Protein AF-A0A9X2HST4-F1 (afdb_monomer)

Sequence (157 aa):
MTPLKAFEPFAASVIGLPISHVWRGYGSAVFIECGKLSPVSRRDGSPGNPDGEVSLGVEWSWRIEDKAAIRCGSWSEESLWEPAFDTLRNARIARCELFGALPEVAITFDSGIRFLSFSTTDGQPQWHLVDRRGDQEQWFTVREGRLHIGDGSEPTT

Mean predicted aligned error: 3.28 Å

Nearest PDB structures (foldseek):
  3afq-assembly1_D  TM=2.602E-01  e=1.131E+00  Mycobacterium leprae TN
  7olc-assembly1_A  TM=3.267E-01  e=8.721E+00  Thermochaetoides thermophila DSM 1495
  7urz-assembly1_A  TM=2.312E-01  e=8.721E+00  Homo sapiens

Foldseek 3Di:
DFLVVVVVVVFVVQFFWFQADWDDDPQLKIKTATHDWDWDADPVRHTDDTHHLKMKIFHAQKFKDAPPDTQDGSPPDPVSVVVSVVVRHRFGFRGWDFDDQQTKIKTATPVRIIMIRDDPDPDHGRMWMWRNNDPAIWIWDTDPSDTDIDRPPDDPD

pLDDT: mean 95.09, std 7.21, range [45.09, 98.75]

Structure (mmCIF, N/CA/C/O backbone):
data_AF-A0A9X2HST4-F1
#
_entry.id   AF-A0A9X2HST4-F1
#
loop_
_atom_site.group_PDB
_atom_site.id
_atom_site.type_symbol
_atom_site.label_atom_id
_atom_site.label_alt_id
_atom_site.label_comp_id
_atom_site.label_asym_id
_atom_site.label_entity_id
_atom_site.label_seq_id
_atom_site.pdbx_PDB_ins_code
_atom_site.Cartn_x
_atom_site.Cartn_y
_atom_site.Cartn_z
_atom_site.occupancy
_atom_site.B_iso_or_equiv
_atom_site.auth_seq_id
_atom_site.auth_comp_id
_atom_site.auth_asym_id
_atom_site.auth_atom_id
_atom_site.pdbx_PDB_model_num
ATOM 1 N N . MET A 1 1 ? -4.140 -6.909 23.118 1.00 72.06 1 MET A N 1
ATOM 2 C CA . MET A 1 1 ? -4.302 -7.619 21.827 1.00 72.06 1 MET A CA 1
ATOM 3 C C . MET A 1 1 ? -2.950 -7.583 21.129 1.00 72.06 1 MET A C 1
ATOM 5 O O . MET A 1 1 ? -2.277 -6.575 21.274 1.00 72.06 1 MET A O 1
ATOM 9 N N . THR A 1 2 ? -2.487 -8.657 20.484 1.00 92.12 2 THR A N 1
ATOM 10 C CA . THR A 1 2 ? -1.213 -8.584 19.740 1.00 92.12 2 THR A CA 1
ATOM 11 C C . THR A 1 2 ? -1.420 -7.791 18.447 1.00 92.12 2 THR A C 1
ATOM 13 O O . THR A 1 2 ? -2.532 -7.840 17.916 1.00 92.12 2 THR A O 1
ATOM 16 N N . PRO A 1 3 ? -0.388 -7.120 17.902 1.00 93.75 3 PRO A N 1
ATOM 17 C CA . PRO A 1 3 ? -0.486 -6.433 16.615 1.00 93.75 3 PRO A CA 1
ATOM 18 C C . PRO A 1 3 ? -1.091 -7.303 15.512 1.00 93.75 3 PRO A C 1
ATOM 20 O O . PRO A 1 3 ? -2.021 -6.893 14.829 1.00 93.75 3 PRO A O 1
ATOM 23 N N . LEU A 1 4 ? -0.647 -8.560 15.416 1.00 93.69 4 LEU A N 1
ATOM 24 C CA . LEU A 1 4 ? -1.160 -9.510 14.429 1.00 93.69 4 LEU A CA 1
ATOM 25 C C . LEU A 1 4 ? -2.667 -9.789 14.590 1.00 93.69 4 LEU A C 1
ATOM 27 O O . LEU A 1 4 ? -3.393 -9.817 13.604 1.00 93.69 4 LEU A O 1
ATOM 31 N N . LYS A 1 5 ? -3.158 -9.929 15.830 1.00 94.62 5 LYS A N 1
ATOM 32 C CA . LYS A 1 5 ? -4.594 -10.134 16.098 1.00 94.62 5 LYS A CA 1
ATOM 33 C C . LYS A 1 5 ? -5.436 -8.890 15.820 1.00 94.62 5 LYS A C 1
ATOM 35 O O . LYS A 1 5 ? -6.619 -9.022 15.543 1.00 94.62 5 LYS A O 1
ATOM 40 N N . ALA A 1 6 ? -4.851 -7.700 15.933 1.00 95.19 6 ALA A N 1
ATOM 41 C CA . ALA A 1 6 ? -5.514 -6.451 15.570 1.00 95.19 6 ALA A CA 1
ATOM 42 C C . ALA A 1 6 ? -5.499 -6.209 14.050 1.00 95.19 6 ALA A C 1
ATOM 44 O O . ALA A 1 6 ? -6.406 -5.569 13.527 1.00 95.19 6 ALA A O 1
ATOM 45 N N . PHE A 1 7 ? -4.525 -6.774 13.330 1.00 97.62 7 PHE A N 1
ATOM 46 C CA . PHE A 1 7 ? -4.473 -6.691 11.873 1.00 97.62 7 PHE A CA 1
ATOM 47 C C . PHE A 1 7 ? -5.603 -7.468 11.192 1.00 97.62 7 PHE A C 1
ATOM 49 O O . PHE A 1 7 ? -6.144 -6.994 10.205 1.00 97.62 7 PHE A O 1
ATOM 56 N N . GLU A 1 8 ? -5.997 -8.636 11.703 1.00 96.69 8 GLU A N 1
ATOM 57 C CA . GLU A 1 8 ? -7.070 -9.451 11.107 1.00 96.69 8 GLU A CA 1
ATOM 58 C C . GLU A 1 8 ? -8.403 -8.694 10.905 1.00 96.69 8 GLU A C 1
ATOM 60 O O . GLU A 1 8 ? -8.896 -8.660 9.773 1.00 96.69 8 GLU A O 1
ATOM 65 N N . PRO A 1 9 ? -9.000 -8.051 11.932 1.00 97.00 9 PRO A N 1
ATOM 66 C CA . PRO A 1 9 ? -10.224 -7.276 11.740 1.00 97.00 9 PRO A CA 1
ATOM 67 C C . PRO A 1 9 ? -10.000 -6.039 10.862 1.00 97.00 9 PRO A C 1
A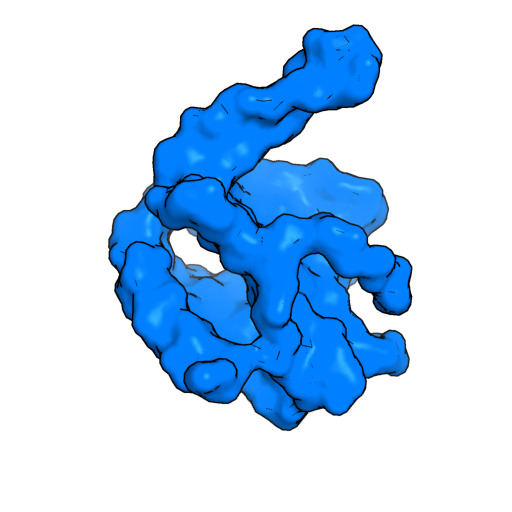TOM 69 O O . PRO A 1 9 ? -10.876 -5.710 10.061 1.00 97.00 9 PRO A O 1
ATOM 72 N N . PHE A 1 10 ? -8.831 -5.392 10.949 1.00 97.94 10 PHE A N 1
ATOM 73 C CA . PHE A 1 10 ? -8.465 -4.304 10.040 1.00 97.94 10 PHE A CA 1
ATOM 74 C C . PHE A 1 10 ? -8.479 -4.786 8.578 1.00 97.94 10 PHE A C 1
ATOM 76 O O . PHE A 1 10 ? -9.220 -4.251 7.754 1.00 97.94 10 PHE A O 1
ATOM 83 N N . ALA A 1 11 ? -7.754 -5.859 8.269 1.00 98.31 11 ALA A N 1
ATOM 84 C CA . ALA A 1 11 ? -7.646 -6.438 6.935 1.00 98.31 11 ALA A CA 1
ATOM 85 C C . ALA A 1 11 ? -9.002 -6.884 6.372 1.00 98.31 11 ALA A C 1
ATOM 87 O O . ALA A 1 11 ? -9.268 -6.704 5.185 1.00 98.31 11 ALA A O 1
ATOM 88 N N . ALA A 1 12 ? -9.888 -7.420 7.216 1.00 98.31 12 ALA A N 1
ATOM 89 C CA . ALA A 1 12 ? -11.255 -7.742 6.817 1.00 98.31 12 ALA A CA 1
ATOM 90 C C . ALA A 1 12 ? -12.074 -6.481 6.488 1.00 98.31 12 ALA A C 1
ATOM 92 O O . ALA A 1 12 ? -12.828 -6.464 5.518 1.00 98.31 12 ALA A O 1
ATOM 93 N N . SER A 1 13 ? -11.910 -5.412 7.268 1.00 98.00 13 SER A N 1
ATOM 94 C CA . SER A 1 13 ? -12.677 -4.170 7.115 1.00 98.00 13 SER A CA 1
ATOM 95 C C . SER A 1 13 ? -12.279 -3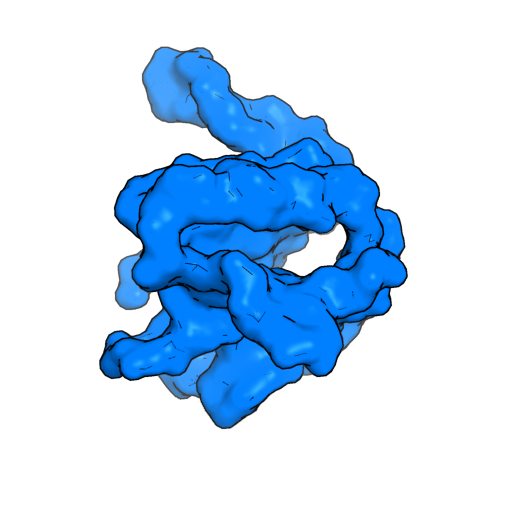.301 5.918 1.00 98.00 13 SER A C 1
ATOM 97 O O . SER A 1 13 ? -12.999 -2.352 5.607 1.00 98.00 13 SER A O 1
ATOM 99 N N . VAL A 1 14 ? -11.142 -3.571 5.267 1.00 98.50 14 VAL A N 1
ATOM 100 C CA . VAL A 1 14 ? -10.737 -2.863 4.038 1.00 98.50 14 VAL A CA 1
ATOM 101 C C . VAL A 1 14 ? -11.256 -3.535 2.768 1.00 98.50 14 VAL A C 1
ATOM 103 O O . VAL A 1 14 ? -11.207 -2.940 1.693 1.00 98.50 14 VAL A O 1
ATOM 106 N N . ILE A 1 15 ? -11.782 -4.761 2.870 1.00 98.69 15 ILE A N 1
ATOM 107 C CA . ILE A 1 15 ? -12.362 -5.471 1.728 1.00 98.69 15 ILE A CA 1
ATOM 108 C C . ILE A 1 15 ? -13.540 -4.665 1.171 1.00 98.69 15 ILE A C 1
ATOM 110 O O . ILE A 1 15 ? -14.421 -4.208 1.895 1.00 98.69 15 ILE A O 1
ATOM 114 N N . GLY A 1 16 ? -13.548 -4.499 -0.148 1.00 98.38 16 GLY A N 1
ATOM 115 C CA . GLY A 1 16 ? -14.545 -3.743 -0.889 1.00 98.38 16 GLY A CA 1
ATOM 116 C C . GLY A 1 16 ? -14.251 -2.248 -1.002 1.00 98.38 16 GLY A C 1
ATOM 117 O O . GLY A 1 16 ? -14.890 -1.601 -1.838 1.00 98.38 16 GLY A O 1
ATOM 118 N N . LEU A 1 17 ? -13.292 -1.695 -0.245 1.00 98.38 17 LEU A N 1
ATOM 119 C CA . LEU A 1 17 ? -12.891 -0.298 -0.416 1.00 98.38 17 LEU A CA 1
ATOM 120 C C . LEU A 1 17 ? -12.310 -0.078 -1.824 1.00 98.38 17 LEU A C 1
ATOM 122 O O . LEU A 1 17 ? -11.551 -0.923 -2.313 1.00 98.38 17 LEU A O 1
ATOM 126 N N . PRO A 1 18 ? -12.671 1.030 -2.496 1.00 98.31 18 PRO A N 1
ATOM 127 C CA . PRO A 1 18 ? -12.052 1.410 -3.757 1.00 98.31 18 PRO A CA 1
ATOM 128 C C . PRO A 1 18 ? -10.659 1.996 -3.517 1.00 98.31 18 PRO A C 1
ATOM 130 O O . PRO A 1 18 ? -10.441 2.686 -2.521 1.00 98.31 18 PRO A O 1
ATOM 133 N N . ILE A 1 19 ? -9.752 1.788 -4.467 1.00 98.44 19 ILE A N 1
ATOM 134 C CA . ILE A 1 19 ? -8.520 2.570 -4.577 1.00 98.44 19 ILE A CA 1
ATOM 135 C C . ILE A 1 19 ? -8.860 3.900 -5.241 1.00 98.44 19 ILE A C 1
ATOM 137 O O . ILE A 1 19 ? -9.093 3.972 -6.449 1.00 98.44 19 ILE A O 1
ATOM 141 N N . SER A 1 20 ? -8.915 4.952 -4.438 1.00 98.31 20 SER A N 1
ATOM 142 C CA . SER A 1 20 ? -9.381 6.272 -4.861 1.00 98.31 20 SER A CA 1
ATOM 143 C C . SER A 1 20 ? -8.251 7.152 -5.376 1.00 98.31 20 SER A C 1
ATOM 145 O O . SER A 1 20 ? -8.482 8.018 -6.219 1.00 98.31 20 SER A O 1
ATOM 147 N N . HIS A 1 21 ? -7.026 6.940 -4.894 1.00 98.12 21 HIS A N 1
ATOM 148 C CA . HIS A 1 21 ? -5.863 7.683 -5.359 1.00 98.12 21 HIS A CA 1
ATOM 149 C C . HIS A 1 21 ? -4.592 6.837 -5.256 1.00 98.12 21 HIS A C 1
ATOM 151 O O . HIS A 1 21 ? -4.449 6.019 -4.355 1.00 98.12 21 HIS A O 1
ATOM 157 N N . VAL A 1 22 ? -3.675 7.023 -6.205 1.00 98.25 22 VAL A N 1
ATOM 158 C CA . VAL A 1 22 ? -2.340 6.414 -6.189 1.00 98.25 22 VAL A CA 1
ATOM 159 C C . VAL A 1 22 ? -1.358 7.482 -6.624 1.00 98.25 22 VAL A C 1
ATOM 161 O O . VAL A 1 22 ? -1.540 8.069 -7.698 1.00 98.25 22 VAL A O 1
ATOM 164 N N . TRP A 1 23 ? -0.346 7.737 -5.800 1.00 97.12 23 TRP A N 1
ATOM 165 C CA . TRP A 1 23 ? 0.609 8.814 -6.019 1.00 97.12 23 TRP A CA 1
ATOM 166 C C . TRP A 1 23 ? 2.026 8.428 -5.592 1.00 97.12 23 TRP A C 1
ATOM 168 O O . TRP A 1 23 ? 2.246 7.480 -4.839 1.00 97.12 23 TRP A O 1
ATOM 178 N N . ARG A 1 24 ? 3.005 9.162 -6.128 1.00 96.31 24 ARG A N 1
ATOM 179 C CA . ARG A 1 24 ? 4.434 8.924 -5.908 1.00 96.31 24 ARG A CA 1
ATOM 180 C C . ARG A 1 24 ? 5.008 9.889 -4.881 1.00 96.31 24 ARG A C 1
ATOM 182 O O . ARG A 1 24 ? 4.787 11.097 -4.976 1.00 96.31 24 ARG A O 1
ATOM 189 N N . GLY A 1 25 ? 5.805 9.358 -3.964 1.00 94.75 25 GLY A N 1
ATOM 190 C CA . GLY A 1 25 ? 6.695 10.144 -3.120 1.00 94.75 25 GLY A CA 1
ATOM 191 C C . GLY A 1 25 ? 8.067 10.355 -3.757 1.00 94.75 25 GLY A C 1
ATOM 192 O O . GLY A 1 25 ? 8.241 10.287 -4.975 1.00 94.75 25 GLY A O 1
ATOM 193 N N . TYR A 1 26 ? 9.056 10.620 -2.906 1.00 93.06 26 TYR A N 1
ATOM 194 C CA . TYR A 1 26 ? 10.447 10.744 -3.327 1.00 93.06 26 TYR A CA 1
ATOM 195 C C . TYR A 1 26 ? 11.030 9.380 -3.729 1.00 93.06 26 TYR A C 1
ATOM 197 O O . TYR A 1 26 ? 10.759 8.362 -3.094 1.00 93.06 26 TYR A O 1
ATOM 205 N N . GLY A 1 27 ? 11.853 9.356 -4.780 1.00 94.69 27 GLY A N 1
ATOM 206 C CA . GLY A 1 27 ? 12.436 8.118 -5.298 1.00 94.69 27 GLY A CA 1
ATOM 207 C C . GLY A 1 27 ? 11.369 7.140 -5.799 1.00 94.69 27 GLY A C 1
ATOM 208 O O . GLY A 1 27 ? 10.555 7.483 -6.660 1.00 94.69 27 GLY A O 1
ATOM 209 N N . SER A 1 28 ? 11.393 5.921 -5.256 1.00 95.25 28 SER A N 1
ATOM 210 C CA . SER A 1 28 ? 10.430 4.860 -5.564 1.00 95.25 28 SER A CA 1
ATOM 211 C C . SER A 1 28 ? 9.230 4.805 -4.628 1.00 95.25 28 SER A C 1
ATOM 213 O O . SER A 1 28 ? 8.439 3.875 -4.757 1.00 95.25 28 SER A O 1
ATOM 215 N N . ALA A 1 29 ? 9.075 5.748 -3.698 1.00 97.44 29 ALA A N 1
ATOM 216 C CA . ALA A 1 29 ? 7.967 5.701 -2.757 1.00 97.44 29 ALA A CA 1
ATOM 217 C C . ALA A 1 29 ? 6.621 5.780 -3.488 1.00 97.44 29 ALA A C 1
ATOM 219 O O . ALA A 1 29 ? 6.432 6.603 -4.392 1.00 97.44 29 ALA A O 1
ATOM 220 N N . VAL A 1 30 ? 5.680 4.931 -3.085 1.00 98.19 30 VAL A N 1
ATOM 221 C CA . VAL A 1 30 ? 4.321 4.882 -3.628 1.00 98.19 30 VAL A CA 1
ATOM 222 C C . VAL A 1 30 ? 3.307 4.844 -2.495 1.00 98.19 30 VAL A C 1
ATOM 224 O O . VAL A 1 30 ? 3.506 4.176 -1.481 1.00 98.19 30 VAL A O 1
ATOM 227 N N . PHE A 1 31 ? 2.211 5.563 -2.697 1.00 98.38 31 PHE A N 1
ATOM 228 C CA . PHE A 1 31 ? 1.116 5.693 -1.753 1.00 98.38 31 PHE A CA 1
ATOM 229 C C . PHE A 1 31 ? -0.190 5.317 -2.444 1.00 98.38 31 PHE A C 1
ATOM 231 O O . PHE A 1 31 ? -0.456 5.747 -3.570 1.00 98.38 31 PHE A O 1
ATOM 238 N N . ILE A 1 32 ? -0.988 4.491 -1.775 1.00 98.62 32 ILE A N 1
ATOM 239 C CA . ILE A 1 32 ? -2.273 3.981 -2.244 1.00 98.62 32 ILE A CA 1
ATOM 240 C C . ILE A 1 32 ? -3.338 4.393 -1.230 1.00 98.62 32 ILE A C 1
ATOM 242 O O . ILE A 1 32 ? -3.378 3.886 -0.109 1.00 98.62 32 ILE A O 1
ATOM 246 N N . GLU A 1 33 ? -4.220 5.291 -1.652 1.00 98.69 33 GLU A N 1
ATOM 247 C CA . GLU A 1 33 ? -5.305 5.839 -0.846 1.00 98.69 33 GLU A CA 1
ATOM 248 C C . GLU A 1 33 ? -6.610 5.105 -1.146 1.00 98.69 33 GLU A C 1
ATOM 250 O O . GLU A 1 33 ? -7.066 5.035 -2.294 1.00 98.69 33 GLU A O 1
ATOM 255 N N . CYS A 1 34 ? -7.235 4.583 -0.098 1.00 98.56 34 CYS A N 1
ATOM 256 C CA . CYS A 1 34 ? -8.431 3.761 -0.175 1.00 98.56 34 CYS A CA 1
ATOM 257 C C . CYS A 1 34 ? -9.634 4.485 0.441 1.00 98.56 34 CYS A C 1
ATOM 259 O O . CYS A 1 34 ? -9.513 5.177 1.453 1.00 98.56 34 CYS A O 1
ATOM 261 N N . GLY A 1 35 ? -10.819 4.266 -0.128 1.00 98.12 35 GLY A N 1
ATOM 262 C CA . GLY A 1 35 ? -12.064 4.813 0.412 1.00 98.12 35 GLY A CA 1
ATOM 263 C C . GLY A 1 35 ? -12.244 6.305 0.131 1.00 98.12 35 GLY A C 1
ATOM 264 O O . GLY A 1 35 ? -11.798 6.820 -0.897 1.00 98.12 35 GLY A O 1
ATOM 265 N N . LYS A 1 36 ? -12.966 7.007 1.003 1.00 98.06 36 LYS A N 1
ATOM 266 C CA . LYS A 1 36 ? -13.226 8.442 0.828 1.00 98.06 36 LYS A CA 1
ATOM 267 C C . LYS A 1 36 ? -11.940 9.255 1.009 1.00 98.06 36 LYS A C 1
ATOM 269 O O . LYS A 1 36 ? -11.204 9.051 1.965 1.00 98.06 36 LYS A O 1
ATOM 274 N N . LEU A 1 37 ? -11.713 10.211 0.109 1.00 98.12 37 LEU A N 1
ATOM 275 C CA . LEU A 1 37 ? -10.569 11.117 0.173 1.00 98.12 37 LEU A CA 1
ATOM 276 C C . LEU A 1 37 ? -10.875 12.357 1.021 1.00 98.12 37 LEU A C 1
ATOM 278 O O . LEU A 1 37 ? -11.941 12.969 0.885 1.00 98.12 37 LEU A O 1
ATOM 282 N N . SER A 1 38 ? -9.901 12.750 1.834 1.00 97.31 38 SER A N 1
ATOM 283 C CA . SER A 1 38 ? -9.872 13.980 2.618 1.00 97.31 38 SER A CA 1
ATOM 284 C C . SER A 1 38 ? -8.761 14.899 2.092 1.00 97.31 38 SER A C 1
ATOM 286 O O . SER A 1 38 ? -7.632 14.445 1.907 1.00 97.31 38 SER A O 1
ATOM 288 N N . PRO A 1 39 ? -9.040 16.187 1.822 1.00 96.75 39 PRO A N 1
ATOM 289 C CA . PRO A 1 39 ? -8.010 17.129 1.396 1.00 96.75 39 PRO A CA 1
ATOM 290 C C . PRO A 1 39 ? -6.938 17.324 2.471 1.00 96.75 39 PRO A C 1
ATOM 292 O O . PRO A 1 39 ? -7.263 17.470 3.649 1.00 96.75 39 PRO A O 1
ATOM 295 N N . VAL A 1 40 ? -5.679 17.417 2.047 1.00 95.00 40 VAL A N 1
ATOM 296 C CA . VAL A 1 40 ? -4.535 17.717 2.916 1.00 95.00 40 VAL A CA 1
ATOM 297 C C . VAL A 1 40 ? -3.888 19.015 2.452 1.00 95.00 40 VAL A C 1
ATOM 299 O O . VAL A 1 40 ? -3.743 19.254 1.251 1.00 95.00 40 VAL A O 1
ATOM 302 N N . SER A 1 41 ? -3.470 19.847 3.403 1.00 94.25 41 SER A N 1
ATOM 303 C CA . SER A 1 41 ? -2.674 21.045 3.132 1.00 94.25 41 SER A CA 1
ATOM 304 C C . SER A 1 41 ? -1.240 20.830 3.593 1.00 94.25 41 SER A C 1
ATOM 306 O O . SER A 1 41 ? -0.988 20.339 4.694 1.00 94.25 41 SER A O 1
ATOM 308 N N . ARG A 1 42 ? -0.282 21.231 2.760 1.00 90.88 42 ARG A N 1
ATOM 309 C CA . ARG A 1 42 ? 1.134 21.272 3.128 1.00 90.88 42 ARG A CA 1
ATOM 310 C C . ARG A 1 42 ? 1.383 22.359 4.178 1.00 90.88 42 ARG A C 1
ATOM 312 O O . ARG A 1 42 ? 0.553 23.238 4.403 1.00 90.88 42 ARG A O 1
ATOM 319 N N . ARG A 1 43 ? 2.573 22.339 4.793 1.00 88.75 43 ARG A N 1
ATOM 320 C CA . ARG A 1 43 ? 2.991 23.342 5.797 1.00 88.75 43 ARG A CA 1
ATOM 321 C C . ARG A 1 43 ? 2.972 24.780 5.269 1.00 88.75 43 ARG A C 1
ATOM 323 O O . ARG A 1 43 ? 2.778 25.702 6.050 1.00 88.75 43 ARG A O 1
ATOM 330 N N . ASP A 1 44 ? 3.179 24.963 3.967 1.00 92.62 44 ASP A N 1
ATOM 331 C CA . ASP A 1 44 ? 3.121 26.263 3.287 1.00 92.62 44 ASP A CA 1
ATOM 332 C C . ASP A 1 44 ? 1.692 26.680 2.883 1.00 92.62 44 ASP A C 1
ATOM 334 O O . ASP A 1 44 ? 1.504 27.715 2.249 1.00 92.62 44 ASP A O 1
ATOM 338 N N . GLY A 1 45 ? 0.679 25.882 3.241 1.00 92.56 45 GLY A N 1
ATOM 339 C CA . GLY A 1 45 ? -0.724 26.111 2.907 1.00 92.56 45 GLY A CA 1
ATOM 340 C C . GLY A 1 45 ? -1.122 25.685 1.492 1.00 92.56 45 GLY A C 1
ATOM 341 O O . GLY A 1 45 ? -2.304 25.762 1.159 1.00 92.56 45 GLY A O 1
ATOM 342 N N . SER A 1 46 ? -0.185 25.221 0.659 1.00 93.62 46 SER A N 1
ATOM 343 C CA . SER A 1 46 ? -0.513 24.702 -0.671 1.00 93.62 46 SER A CA 1
ATOM 344 C C . SER A 1 46 ? -1.192 23.322 -0.593 1.00 93.62 46 SER A C 1
ATOM 346 O O . SER A 1 46 ? -0.982 22.588 0.379 1.00 93.62 46 SER A O 1
ATOM 348 N N . PRO A 1 47 ? -2.007 22.933 -1.593 1.00 94.75 47 PRO A N 1
ATOM 349 C CA . PRO A 1 47 ? -2.624 21.608 -1.620 1.00 94.75 47 PRO A CA 1
ATOM 350 C C . PRO A 1 47 ? -1.584 20.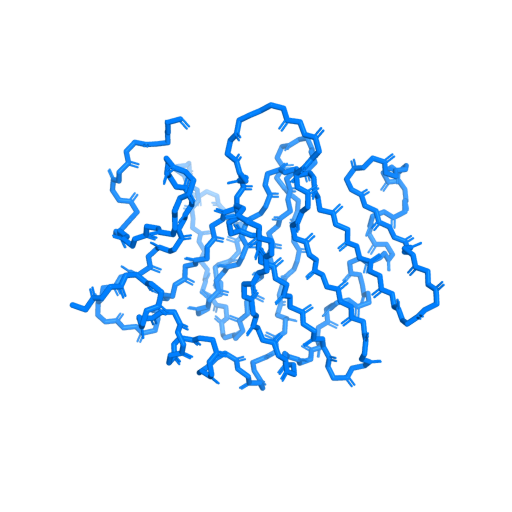473 -1.623 1.00 94.75 47 PRO A C 1
ATOM 352 O O . PRO A 1 47 ? -0.633 20.479 -2.409 1.00 94.75 47 PRO A O 1
ATOM 355 N N . GLY A 1 48 ? -1.775 19.494 -0.740 1.00 94.62 48 GLY A N 1
ATOM 356 C CA . GLY A 1 48 ? -1.065 18.215 -0.727 1.00 94.62 48 GLY A CA 1
ATOM 357 C C . GLY A 1 48 ? -1.824 17.124 -1.486 1.00 94.62 48 GLY A C 1
ATOM 358 O O . GLY A 1 48 ? -2.910 17.361 -2.018 1.00 94.62 48 GLY A O 1
ATOM 359 N N . ASN A 1 49 ? -1.251 15.918 -1.523 1.00 96.38 49 ASN A N 1
ATOM 360 C CA . ASN A 1 49 ? -2.006 14.743 -1.961 1.00 96.38 49 ASN A CA 1
ATOM 361 C C . ASN A 1 49 ? -3.075 14.429 -0.905 1.00 96.38 49 ASN A C 1
ATOM 363 O O . ASN A 1 49 ? -2.786 14.567 0.284 1.00 96.38 49 ASN A O 1
ATOM 367 N N . PRO A 1 50 ? -4.303 14.079 -1.311 1.00 97.31 50 PRO A N 1
ATOM 368 C CA . PRO A 1 50 ? -5.363 13.770 -0.365 1.00 97.31 50 PRO A CA 1
ATOM 369 C C . PRO A 1 50 ? -5.088 12.447 0.354 1.00 97.31 50 PRO A C 1
ATOM 371 O O . PRO A 1 50 ? -4.559 11.521 -0.255 1.00 97.31 50 PRO A O 1
ATOM 374 N N . ASP A 1 51 ? -5.543 12.346 1.598 1.00 97.62 51 ASP A N 1
ATOM 375 C CA . ASP A 1 51 ? -5.499 11.105 2.369 1.00 97.62 51 ASP A CA 1
ATOM 376 C C . ASP A 1 51 ? -6.787 10.308 2.168 1.00 97.62 51 ASP A C 1
ATOM 378 O O . ASP A 1 51 ? -7.890 10.865 2.175 1.00 97.62 51 ASP A O 1
ATOM 382 N N . GLY A 1 52 ? -6.663 8.993 2.025 1.00 98.12 52 GLY A N 1
ATOM 383 C CA . GLY A 1 52 ? -7.787 8.074 2.122 1.00 98.12 52 GLY A CA 1
ATOM 384 C C . GLY A 1 52 ? -8.226 7.825 3.565 1.00 98.12 52 GLY A C 1
ATOM 385 O O . GLY A 1 52 ? -7.500 8.071 4.531 1.00 98.12 52 GLY A O 1
ATOM 386 N N . GLU A 1 53 ? -9.415 7.238 3.701 1.00 98.31 53 GLU A N 1
ATOM 387 C CA . GLU A 1 53 ? -9.856 6.591 4.943 1.00 98.31 53 GLU A CA 1
ATOM 388 C C . GLU A 1 53 ? -8.841 5.544 5.412 1.00 98.31 53 GLU A C 1
ATOM 390 O O . GLU A 1 53 ? -8.638 5.373 6.614 1.00 98.31 53 GLU A O 1
ATOM 395 N N . VAL A 1 54 ? -8.198 4.866 4.456 1.00 98.56 54 VAL A N 1
ATOM 396 C CA . VAL A 1 54 ? -7.052 3.990 4.692 1.00 98.56 54 VAL A CA 1
ATOM 397 C C . VAL A 1 54 ? -5.950 4.301 3.683 1.00 98.56 54 VAL A C 1
ATOM 399 O O . VAL A 1 54 ? -6.236 4.400 2.491 1.00 98.56 54 VAL A O 1
ATOM 402 N N . SER A 1 55 ? -4.699 4.396 4.134 1.00 98.44 55 SER A N 1
ATOM 403 C CA . SER A 1 55 ? -3.532 4.587 3.256 1.00 98.44 55 SER A CA 1
ATOM 404 C C . SER A 1 55 ? -2.554 3.434 3.391 1.00 98.44 55 SER A C 1
ATOM 406 O O . SER A 1 55 ? -2.266 3.006 4.506 1.00 98.44 55 SER A O 1
ATOM 408 N N . LEU A 1 56 ? -1.998 2.978 2.271 1.00 98.69 56 LEU A N 1
ATOM 409 C CA . LEU A 1 56 ? -0.792 2.154 2.228 1.00 98.69 56 LEU A CA 1
ATOM 410 C C . LEU A 1 56 ? 0.345 2.985 1.635 1.00 98.69 56 LEU A C 1
ATOM 412 O O . LEU A 1 56 ? 0.272 3.355 0.466 1.00 98.69 56 LEU A O 1
ATOM 416 N N . GLY A 1 57 ? 1.397 3.229 2.408 1.00 98.25 57 GLY A N 1
ATOM 417 C CA . GLY A 1 57 ? 2.655 3.773 1.907 1.00 98.25 57 GLY A CA 1
ATOM 418 C C . GLY A 1 57 ? 3.720 2.687 1.849 1.00 98.25 57 GLY A C 1
ATOM 419 O O . GLY A 1 57 ? 3.871 1.916 2.797 1.00 98.25 57 GLY A O 1
ATOM 420 N N . VAL A 1 58 ? 4.464 2.621 0.748 1.00 98.19 58 VAL A N 1
ATOM 421 C CA . VAL A 1 58 ? 5.629 1.743 0.599 1.00 98.19 58 VAL A CA 1
ATOM 422 C C . VAL A 1 58 ? 6.775 2.558 0.019 1.00 98.19 58 VAL A C 1
ATOM 424 O O . VAL A 1 58 ? 6.681 3.053 -1.102 1.00 98.19 58 VAL A O 1
ATOM 427 N N . GLU A 1 59 ? 7.865 2.694 0.770 1.00 95.44 59 GLU A N 1
ATOM 428 C CA . GLU A 1 59 ? 8.980 3.582 0.401 1.00 95.44 59 GLU A CA 1
ATOM 429 C C . GLU A 1 59 ? 9.744 3.073 -0.838 1.00 95.44 59 GLU A C 1
ATOM 431 O O . GLU A 1 59 ? 10.271 3.830 -1.655 1.00 95.44 59 GLU A O 1
ATOM 436 N N . TRP A 1 60 ? 9.800 1.755 -0.996 1.00 94.50 60 TRP A N 1
ATOM 437 C CA . TRP A 1 60 ? 10.549 1.054 -2.030 1.00 94.50 60 TRP A CA 1
ATOM 438 C C . TRP A 1 60 ? 10.249 -0.435 -1.945 1.00 94.50 60 TRP A C 1
ATOM 440 O O . TRP A 1 60 ? 9.532 -0.902 -1.063 1.00 94.50 60 TRP A O 1
ATOM 450 N N . SER A 1 61 ? 10.825 -1.202 -2.857 1.00 95.75 61 SER A N 1
ATOM 451 C CA . SER A 1 61 ? 10.694 -2.650 -2.851 1.00 95.75 61 SER A CA 1
ATOM 452 C C . SER A 1 61 ? 9.273 -3.160 -3.054 1.00 95.75 61 SER A C 1
ATOM 454 O O . SER A 1 61 ? 8.906 -4.207 -2.539 1.00 95.75 61 SER A O 1
ATOM 456 N N . TRP A 1 62 ? 8.461 -2.436 -3.822 1.00 97.88 62 TRP A N 1
ATOM 457 C CA . TRP A 1 62 ? 7.109 -2.857 -4.175 1.00 97.88 62 TRP A CA 1
ATOM 458 C C . TRP A 1 62 ? 7.053 -3.489 -5.562 1.00 97.88 62 TRP A C 1
ATOM 460 O O . TRP A 1 62 ? 7.901 -3.246 -6.428 1.00 97.88 62 TRP A O 1
ATOM 470 N N . ARG A 1 63 ? 6.002 -4.276 -5.797 1.00 97.94 63 ARG A N 1
ATOM 471 C CA . ARG A 1 63 ? 5.663 -4.787 -7.126 1.00 97.94 63 ARG A CA 1
ATOM 472 C C . ARG A 1 63 ? 4.160 -4.904 -7.338 1.00 97.94 63 ARG A C 1
ATOM 474 O O . ARG A 1 63 ? 3.402 -5.173 -6.410 1.00 97.94 63 ARG A O 1
ATOM 481 N N . ILE A 1 64 ? 3.768 -4.744 -8.593 1.00 98.44 64 ILE A N 1
ATOM 482 C CA . ILE A 1 64 ? 2.446 -5.039 -9.125 1.00 98.44 64 ILE A CA 1
ATOM 483 C C . ILE A 1 64 ? 2.576 -6.311 -9.955 1.00 98.44 64 ILE A C 1
ATOM 485 O O . ILE A 1 64 ? 3.404 -6.386 -10.866 1.00 98.44 64 ILE A O 1
ATOM 489 N N . GLU A 1 65 ? 1.772 -7.318 -9.651 1.00 98.19 65 GLU A N 1
ATOM 490 C CA . GLU A 1 65 ? 1.775 -8.603 -10.348 1.00 98.19 65 GLU A CA 1
ATOM 491 C C . GLU A 1 65 ? 0.355 -9.069 -10.661 1.00 98.19 65 GLU A C 1
ATOM 493 O O . GLU A 1 65 ? -0.622 -8.625 -10.059 1.00 98.19 65 GLU A O 1
ATOM 498 N N . ASP A 1 66 ? 0.249 -9.994 -11.605 1.00 96.88 66 ASP A N 1
ATOM 499 C CA . ASP A 1 66 ? -0.945 -10.808 -11.783 1.00 96.88 66 ASP A CA 1
ATOM 500 C C . ASP A 1 66 ? -0.607 -12.292 -11.623 1.00 96.88 66 ASP A C 1
ATOM 502 O O . ASP A 1 66 ? 0.489 -12.670 -11.210 1.00 96.88 66 ASP A O 1
ATOM 506 N N . LYS A 1 67 ? -1.559 -13.161 -11.971 1.00 96.00 67 LYS A N 1
ATOM 507 C CA . LYS A 1 67 ? -1.388 -14.617 -11.897 1.00 96.00 67 LYS A CA 1
ATOM 508 C C . LYS A 1 67 ? -0.236 -15.181 -12.743 1.00 96.00 67 LYS A C 1
ATOM 510 O O . LYS A 1 67 ? 0.109 -16.345 -12.564 1.00 96.00 67 LYS A O 1
ATOM 515 N N . ALA A 1 68 ? 0.270 -14.430 -13.719 1.00 97.25 68 ALA A N 1
ATOM 516 C CA . ALA A 1 68 ? 1.213 -14.906 -14.724 1.00 97.25 68 ALA A CA 1
ATOM 517 C C . ALA A 1 68 ? 2.590 -14.242 -14.617 1.00 97.25 68 ALA A C 1
ATOM 519 O O . ALA A 1 68 ? 3.585 -14.890 -14.937 1.00 97.25 68 ALA A O 1
ATOM 520 N N . ALA A 1 69 ? 2.666 -12.971 -14.213 1.00 97.31 69 ALA A N 1
ATOM 521 C CA . ALA A 1 69 ? 3.928 -12.239 -14.180 1.00 97.31 69 ALA A CA 1
ATOM 522 C C . ALA A 1 69 ? 3.920 -11.039 -13.224 1.00 97.31 69 ALA A C 1
ATOM 524 O O . ALA A 1 69 ? 2.881 -10.445 -12.930 1.00 97.31 69 ALA A O 1
ATOM 525 N N . ILE A 1 70 ? 5.128 -10.614 -12.841 1.00 97.69 70 ILE A N 1
ATOM 526 C CA . ILE A 1 70 ? 5.372 -9.266 -12.322 1.00 97.69 70 ILE A CA 1
ATOM 527 C C . ILE A 1 70 ? 5.203 -8.289 -13.489 1.00 97.69 70 ILE A C 1
ATOM 529 O O . ILE A 1 70 ? 5.844 -8.439 -14.529 1.00 97.69 70 ILE A O 1
ATOM 533 N N . ARG A 1 71 ? 4.314 -7.311 -13.327 1.00 97.12 71 ARG A N 1
ATOM 534 C CA . ARG A 1 71 ? 3.975 -6.314 -14.350 1.00 97.12 71 ARG A CA 1
ATOM 535 C C . ARG A 1 71 ? 4.804 -5.046 -14.215 1.00 97.12 71 ARG A C 1
ATOM 537 O O . ARG A 1 71 ? 5.188 -4.470 -15.225 1.00 97.12 71 ARG A O 1
ATOM 544 N N . CYS A 1 72 ? 5.075 -4.632 -12.983 1.00 97.88 72 CYS A N 1
ATOM 545 C CA . CYS A 1 72 ? 5.889 -3.464 -12.662 1.00 97.88 72 CYS A CA 1
ATOM 546 C C . CYS A 1 72 ? 6.403 -3.587 -11.224 1.00 97.88 72 CYS A C 1
ATOM 548 O O . CYS A 1 72 ? 5.796 -4.272 -10.406 1.00 97.88 72 CYS A O 1
ATOM 550 N N . GLY A 1 73 ? 7.489 -2.905 -10.888 1.00 97.12 73 GLY A N 1
ATOM 551 C CA . GLY A 1 73 ? 7.948 -2.753 -9.511 1.00 97.12 73 GLY A CA 1
ATOM 552 C C . GLY A 1 73 ? 8.844 -1.539 -9.342 1.00 97.12 73 GLY A C 1
ATOM 553 O O . GLY A 1 73 ? 9.159 -0.863 -10.319 1.00 97.12 73 GLY A O 1
ATOM 554 N N . SER A 1 74 ? 9.306 -1.301 -8.119 1.00 96.44 74 SER A N 1
ATOM 555 C CA . SER A 1 74 ? 10.142 -0.140 -7.778 1.00 96.44 74 SER A CA 1
ATOM 556 C C . SER A 1 74 ? 11.478 -0.061 -8.529 1.00 96.44 74 SER A C 1
ATOM 558 O O . SER A 1 74 ? 12.077 1.006 -8.567 1.00 96.44 74 SER A O 1
ATOM 560 N N . TRP A 1 75 ? 11.947 -1.161 -9.130 1.00 94.94 75 TRP A N 1
ATOM 561 C CA . TRP A 1 75 ? 13.144 -1.201 -9.993 1.00 94.94 75 TRP A CA 1
ATOM 562 C C . TRP A 1 75 ? 12.830 -1.279 -11.489 1.00 94.94 75 TRP A C 1
ATOM 564 O O . TRP A 1 75 ? 13.736 -1.442 -12.301 1.00 94.94 75 TRP A O 1
ATOM 574 N N . SER A 1 76 ? 11.556 -1.232 -11.875 1.00 96.12 76 SER A N 1
ATOM 575 C CA . SER A 1 76 ? 11.191 -1.070 -13.283 1.00 96.12 76 SER A CA 1
ATOM 576 C C . SER A 1 76 ? 11.489 0.355 -13.737 1.00 96.12 76 SER A C 1
ATOM 578 O O . SER A 1 76 ? 11.475 1.275 -12.921 1.00 96.12 76 SER A O 1
ATOM 580 N N . GLU A 1 77 ? 11.685 0.538 -15.041 1.00 96.38 77 GLU A N 1
ATOM 581 C CA . GLU A 1 77 ? 11.794 1.864 -15.653 1.00 96.38 77 GLU A CA 1
ATOM 582 C C . GLU A 1 77 ? 10.616 2.757 -15.238 1.00 96.38 77 GLU A C 1
ATOM 584 O O . GLU A 1 77 ? 9.460 2.330 -15.289 1.00 96.38 77 GLU A O 1
ATOM 589 N N . GLU A 1 78 ? 10.891 4.008 -14.856 1.00 95.19 78 GLU A N 1
ATOM 590 C CA . GLU A 1 78 ? 9.865 4.920 -14.324 1.00 95.19 78 GLU A CA 1
ATOM 591 C C . GLU A 1 78 ? 8.707 5.173 -15.298 1.00 95.19 78 GLU A C 1
ATOM 593 O O . GLU A 1 78 ? 7.574 5.415 -14.881 1.00 95.19 78 GLU A O 1
ATOM 598 N N . SER A 1 79 ? 8.970 5.082 -16.604 1.00 95.56 79 SER A N 1
ATOM 599 C CA . SER A 1 79 ? 7.954 5.219 -17.652 1.00 95.56 79 SER A CA 1
ATOM 600 C C . SER A 1 79 ? 6.869 4.136 -17.592 1.00 95.56 79 SER A C 1
ATOM 602 O O . SER A 1 79 ? 5.790 4.326 -18.151 1.00 95.56 79 SER A O 1
ATOM 604 N N . LEU A 1 80 ? 7.127 3.020 -16.903 1.00 96.56 80 LEU A N 1
ATOM 605 C CA . LEU A 1 80 ? 6.179 1.921 -16.714 1.00 96.56 80 LEU A CA 1
ATOM 606 C C . LEU A 1 80 ? 5.292 2.099 -15.478 1.00 96.56 80 LEU A C 1
ATOM 608 O O . LEU A 1 80 ? 4.278 1.411 -15.364 1.00 96.56 80 LEU A O 1
ATOM 612 N N . TRP A 1 81 ? 5.644 3.002 -14.558 1.00 96.94 81 TRP A N 1
ATOM 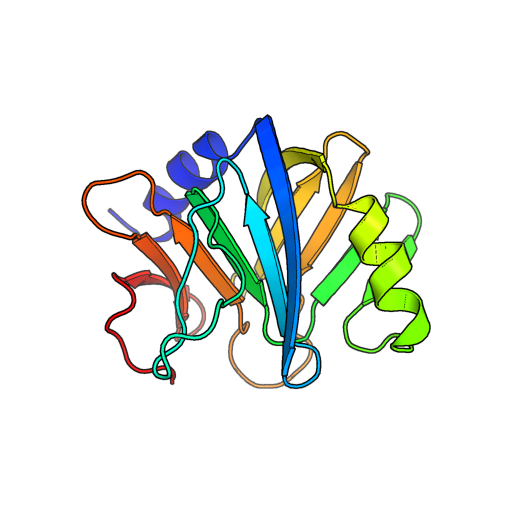613 C CA . TRP A 1 81 ? 4.965 3.102 -13.265 1.00 96.94 81 TRP A CA 1
ATOM 614 C C . TRP A 1 81 ? 3.549 3.645 -13.403 1.00 96.94 81 TRP A C 1
ATOM 616 O O . TRP A 1 81 ? 2.613 3.024 -12.915 1.00 96.94 81 TRP A O 1
ATOM 626 N N . GLU A 1 82 ? 3.374 4.765 -14.103 1.00 96.56 82 GLU A N 1
ATOM 627 C CA . GLU A 1 82 ? 2.060 5.402 -14.233 1.00 96.56 82 GLU A CA 1
ATOM 628 C C . GLU A 1 82 ? 1.030 4.493 -14.938 1.00 96.56 82 GLU A C 1
ATOM 630 O O . GLU A 1 82 ? -0.040 4.275 -14.363 1.00 96.56 82 GLU A O 1
ATOM 635 N N . PRO A 1 83 ? 1.351 3.840 -16.079 1.00 96.75 83 PRO A N 1
ATOM 636 C CA . PRO A 1 83 ? 0.457 2.843 -16.672 1.00 96.75 83 PRO A CA 1
ATOM 637 C C . PRO A 1 83 ? 0.141 1.667 -15.741 1.00 96.75 83 PRO A C 1
ATOM 639 O O . PRO A 1 83 ? -0.950 1.104 -15.804 1.00 96.75 83 PRO A O 1
ATOM 642 N N . ALA A 1 84 ? 1.080 1.266 -14.878 1.00 97.19 84 ALA A N 1
ATOM 643 C CA . ALA A 1 84 ? 0.832 0.213 -13.901 1.00 97.19 84 ALA A CA 1
ATOM 644 C C . ALA A 1 84 ? -0.089 0.697 -12.768 1.00 97.19 84 ALA A C 1
ATOM 646 O O . ALA A 1 84 ? -0.995 -0.035 -12.370 1.00 97.19 84 ALA A O 1
ATOM 647 N N . PHE A 1 85 ? 0.078 1.929 -12.283 1.00 97.44 85 PHE A N 1
ATOM 648 C CA . PHE A 1 85 ? -0.797 2.531 -11.273 1.00 97.44 85 PHE A CA 1
ATOM 649 C C . PHE A 1 85 ? -2.227 2.718 -11.780 1.00 97.44 85 PHE A C 1
ATOM 651 O O . PHE A 1 85 ? -3.169 2.505 -11.016 1.00 97.44 85 PHE A O 1
ATOM 658 N N . ASP A 1 86 ? -2.412 3.014 -13.068 1.00 96.31 86 ASP A N 1
ATOM 659 C CA . ASP A 1 86 ? -3.737 3.059 -13.697 1.00 96.31 86 ASP A CA 1
ATOM 660 C C . ASP A 1 86 ? -4.508 1.742 -13.568 1.00 96.31 86 ASP A C 1
ATOM 662 O O . ASP A 1 86 ? -5.732 1.760 -13.455 1.00 96.31 86 ASP A O 1
ATOM 666 N N . THR A 1 87 ? -3.816 0.599 -13.504 1.00 95.94 87 THR A N 1
ATOM 667 C CA . THR A 1 87 ? -4.472 -0.703 -13.286 1.00 95.94 87 THR A CA 1
ATOM 668 C C . THR A 1 87 ? -5.013 -0.880 -11.866 1.00 95.94 87 THR A C 1
ATOM 670 O O . THR A 1 87 ? -5.854 -1.750 -11.637 1.00 95.94 87 THR A O 1
ATOM 673 N N . LEU A 1 88 ? -4.536 -0.069 -10.915 1.00 96.94 88 LEU A N 1
ATOM 674 C CA . LEU A 1 88 ? -4.959 -0.101 -9.516 1.00 96.94 88 LEU A CA 1
ATOM 675 C C . LEU A 1 88 ? -6.101 0.882 -9.251 1.00 96.94 88 LEU A C 1
ATOM 677 O O . LEU A 1 88 ? -6.964 0.618 -8.419 1.00 96.94 88 LEU A O 1
ATOM 681 N N . ARG A 1 89 ? -6.110 2.031 -9.936 1.00 95.00 89 ARG A N 1
ATOM 682 C CA . ARG A 1 89 ? -7.093 3.099 -9.712 1.00 95.00 89 ARG A CA 1
ATOM 683 C C . ARG A 1 89 ? -8.511 2.605 -9.979 1.00 95.00 89 ARG A C 1
ATOM 685 O O . ARG A 1 89 ? -8.791 1.984 -10.998 1.00 95.00 89 ARG A O 1
ATOM 692 N N . ASN A 1 90 ? -9.421 2.931 -9.065 1.00 94.31 90 ASN A N 1
ATOM 693 C CA . ASN A 1 90 ? -10.817 2.486 -9.038 1.00 94.31 90 ASN A CA 1
ATOM 694 C C . ASN A 1 90 ? -11.025 0.972 -8.859 1.00 94.31 90 ASN A C 1
ATOM 696 O O . ASN A 1 90 ? -12.178 0.543 -8.760 1.00 94.31 90 ASN A O 1
ATOM 700 N N . ALA A 1 91 ? -9.961 0.166 -8.777 1.00 97.81 91 ALA A N 1
ATOM 701 C CA . ALA A 1 91 ? -10.087 -1.237 -8.409 1.00 97.81 91 ALA A CA 1
ATOM 702 C C . ALA A 1 91 ? -10.579 -1.352 -6.961 1.00 97.81 91 ALA A C 1
ATOM 704 O O . ALA A 1 91 ? -10.368 -0.451 -6.141 1.00 97.81 91 ALA A O 1
ATOM 705 N N . ARG A 1 92 ? -11.242 -2.462 -6.629 1.00 98.62 92 ARG A N 1
ATOM 706 C CA . ARG A 1 92 ? -11.688 -2.726 -5.255 1.00 98.62 92 ARG A CA 1
ATOM 707 C C . ARG A 1 92 ? -10.797 -3.752 -4.592 1.00 98.62 92 ARG A C 1
ATOM 709 O O . ARG A 1 92 ? -10.396 -4.732 -5.215 1.00 98.62 92 ARG A O 1
ATOM 716 N N . ILE A 1 93 ? -10.529 -3.554 -3.307 1.00 98.75 93 ILE A N 1
ATOM 717 C CA . ILE A 1 93 ? -9.774 -4.517 -2.507 1.00 98.75 93 ILE A CA 1
ATOM 718 C C . ILE A 1 93 ? -10.605 -5.794 -2.353 1.00 98.75 93 ILE A C 1
ATOM 720 O O . ILE A 1 93 ? -11.682 -5.778 -1.764 1.00 98.75 93 ILE A O 1
ATOM 724 N N . ALA A 1 94 ? -10.092 -6.913 -2.851 1.00 98.69 94 ALA A N 1
ATOM 725 C CA . ALA A 1 94 ? -10.660 -8.239 -2.626 1.00 98.69 94 ALA A CA 1
ATOM 726 C C . ALA A 1 94 ? -10.031 -8.925 -1.405 1.00 98.69 94 ALA A C 1
ATOM 728 O O . ALA A 1 94 ? -10.694 -9.703 -0.719 1.00 98.69 94 ALA A O 1
ATOM 729 N N . ARG A 1 95 ? -8.753 -8.643 -1.123 1.00 98.62 95 ARG A N 1
ATOM 730 C CA . ARG A 1 95 ? -8.022 -9.203 0.018 1.00 98.62 95 ARG A CA 1
ATOM 731 C C . ARG A 1 95 ? -6.901 -8.271 0.463 1.00 98.62 95 ARG A C 1
ATOM 733 O O . ARG A 1 95 ? -6.211 -7.706 -0.379 1.00 98.62 95 ARG A O 1
ATOM 740 N N . CYS A 1 96 ? -6.692 -8.179 1.770 1.00 98.62 96 CYS A N 1
ATOM 741 C CA . CYS A 1 96 ? -5.515 -7.583 2.395 1.00 98.62 96 CYS A CA 1
ATOM 742 C C . CYS A 1 96 ? -4.902 -8.634 3.326 1.00 98.62 96 CYS A C 1
ATOM 744 O O . CYS A 1 96 ? -5.629 -9.302 4.064 1.00 98.62 96 CYS A O 1
ATOM 746 N N . GLU A 1 97 ? -3.595 -8.853 3.253 1.00 98.38 97 GLU A N 1
ATOM 747 C CA . GLU A 1 97 ? -2.920 -9.883 4.040 1.00 98.38 97 GLU A CA 1
ATOM 748 C C . GLU A 1 97 ? -1.474 -9.506 4.352 1.00 98.38 97 GLU A C 1
ATOM 750 O O . GLU A 1 97 ? -0.844 -8.745 3.616 1.00 98.38 97 GLU A O 1
ATOM 755 N N . LEU A 1 98 ? -0.950 -10.094 5.428 1.00 98.44 98 LEU A N 1
ATOM 756 C CA . LEU A 1 98 ? 0.483 -10.131 5.691 1.00 98.44 98 LEU A CA 1
ATOM 757 C C . LEU A 1 98 ? 1.064 -11.456 5.204 1.00 98.44 98 LEU A C 1
ATOM 759 O O . LEU A 1 98 ? 0.405 -12.495 5.287 1.00 98.44 98 LEU A O 1
ATOM 763 N N . PHE A 1 99 ? 2.310 -11.434 4.746 1.00 97.75 99 PHE A N 1
ATOM 764 C CA . PHE A 1 99 ? 3.042 -12.632 4.346 1.00 97.75 99 PHE A CA 1
ATOM 765 C C . PHE A 1 99 ? 4.536 -12.510 4.668 1.00 97.75 99 PHE A C 1
ATOM 767 O O . PHE A 1 99 ? 5.014 -11.450 5.054 1.00 97.75 99 PHE A O 1
ATOM 774 N N . 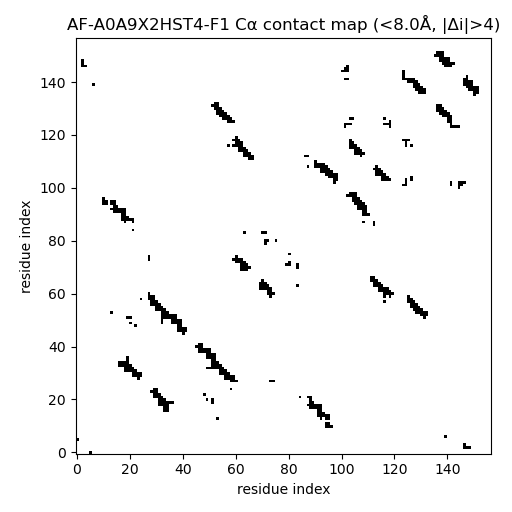GLY A 1 100 ? 5.274 -13.611 4.503 1.00 95.81 100 GLY A N 1
ATOM 775 C CA . GLY A 1 100 ? 6.709 -13.657 4.788 1.00 95.81 100 GLY A CA 1
ATOM 776 C C . GLY A 1 100 ? 7.038 -13.884 6.267 1.00 95.81 100 GLY A C 1
ATOM 777 O O . GLY A 1 100 ? 6.167 -13.879 7.135 1.00 95.81 100 GLY A O 1
ATOM 778 N N . ALA A 1 101 ? 8.318 -14.151 6.542 1.00 94.38 101 ALA A N 1
ATOM 779 C CA . ALA A 1 101 ? 8.823 -14.276 7.912 1.00 94.38 101 ALA A CA 1
ATOM 780 C C . ALA A 1 101 ? 8.967 -12.900 8.581 1.00 94.38 101 ALA A C 1
ATOM 782 O O . ALA A 1 101 ? 8.630 -12.742 9.752 1.00 94.38 101 ALA A O 1
ATOM 783 N N . LEU A 1 102 ? 9.435 -11.912 7.812 1.00 96.44 102 LEU A N 1
ATOM 784 C CA . LEU A 1 102 ? 9.251 -10.499 8.118 1.00 96.44 102 LEU A CA 1
ATOM 785 C C . LEU A 1 102 ? 7.906 -10.080 7.508 1.00 96.44 102 LEU A C 1
ATOM 787 O O . LEU A 1 102 ? 7.680 -10.429 6.348 1.00 96.44 102 LEU A O 1
ATOM 791 N N . PRO A 1 103 ? 7.017 -9.391 8.247 1.00 97.50 103 PRO A N 1
ATOM 792 C CA . PRO A 1 103 ? 5.692 -9.055 7.735 1.00 97.50 103 PRO A CA 1
ATOM 793 C C . PRO A 1 103 ? 5.762 -8.123 6.521 1.00 97.50 103 PRO A C 1
ATOM 795 O O . PRO A 1 103 ? 6.002 -6.929 6.648 1.00 97.50 103 PRO A O 1
ATOM 798 N N . GLU A 1 104 ? 5.522 -8.661 5.338 1.00 98.38 104 GLU A N 1
ATOM 799 C CA . GLU A 1 104 ? 5.242 -7.902 4.122 1.00 98.38 104 GLU A CA 1
ATOM 800 C C . GLU A 1 104 ? 3.729 -7.782 3.940 1.00 98.38 104 GLU A C 1
ATOM 802 O O . GLU A 1 104 ? 2.985 -8.651 4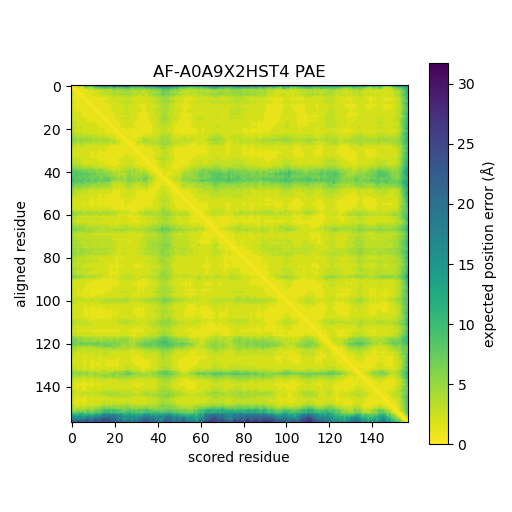.399 1.00 98.38 104 GLU A O 1
ATOM 807 N N . VAL A 1 105 ? 3.259 -6.736 3.264 1.00 98.56 105 VAL A N 1
ATOM 808 C CA . VAL A 1 105 ? 1.835 -6.518 2.992 1.00 98.56 105 VAL A CA 1
ATOM 809 C C . VAL A 1 105 ? 1.503 -6.822 1.536 1.00 98.56 105 VAL A C 1
ATOM 811 O O . VAL A 1 105 ? 2.233 -6.452 0.617 1.00 98.56 105 VAL A O 1
ATOM 814 N N . ALA A 1 106 ? 0.371 -7.488 1.313 1.00 98.62 106 ALA A N 1
ATOM 815 C CA . ALA A 1 106 ? -0.197 -7.697 -0.011 1.00 98.62 106 ALA A CA 1
ATOM 816 C C . ALA A 1 106 ? -1.665 -7.262 -0.056 1.00 98.62 106 ALA A C 1
ATOM 818 O O . ALA A 1 106 ? -2.474 -7.645 0.792 1.00 98.62 106 ALA A O 1
ATOM 819 N N . ILE A 1 107 ? -2.013 -6.516 -1.103 1.00 98.62 107 ILE A N 1
ATOM 820 C CA . ILE A 1 107 ? -3.387 -6.180 -1.468 1.00 98.62 107 ILE A CA 1
ATOM 821 C C . ILE A 1 107 ? -3.697 -6.876 -2.789 1.00 98.62 107 ILE A C 1
ATOM 823 O O . ILE A 1 107 ? -3.008 -6.681 -3.787 1.00 98.62 107 ILE A O 1
ATOM 827 N N . THR A 1 108 ? -4.738 -7.703 -2.794 1.00 98.69 108 THR A N 1
ATOM 828 C CA . THR A 1 108 ? -5.293 -8.301 -4.013 1.00 98.69 108 THR A CA 1
ATOM 829 C C . THR A 1 108 ? -6.567 -7.562 -4.375 1.00 98.69 108 THR A C 1
ATOM 831 O O . THR A 1 108 ? -7.441 -7.386 -3.524 1.00 98.69 108 THR A O 1
ATOM 834 N N . PHE A 1 109 ? -6.680 -7.155 -5.632 1.00 98.38 109 PHE A N 1
ATOM 835 C CA . PHE A 1 109 ? -7.845 -6.463 -6.164 1.00 98.38 109 PHE A CA 1
ATOM 836 C C . PHE A 1 109 ? -8.843 -7.446 -6.784 1.00 98.38 109 PHE A C 1
ATOM 838 O O . PHE A 1 109 ? -8.505 -8.589 -7.093 1.00 98.38 109 PHE A O 1
ATOM 845 N N . ASP A 1 110 ? -10.081 -7.004 -6.981 1.00 97.81 110 ASP A N 1
ATOM 846 C CA . ASP A 1 110 ? -11.160 -7.770 -7.619 1.00 97.81 110 ASP A CA 1
ATOM 847 C C . ASP A 1 110 ? -10.839 -8.235 -9.052 1.00 97.81 110 ASP A C 1
ATOM 849 O O . ASP A 1 110 ? -11.307 -9.289 -9.483 1.00 97.81 110 ASP A O 1
ATOM 853 N N . SER A 1 111 ? -9.972 -7.512 -9.759 1.00 96.00 111 SER A N 1
ATOM 854 C CA . SER A 1 111 ? -9.414 -7.905 -11.059 1.00 96.00 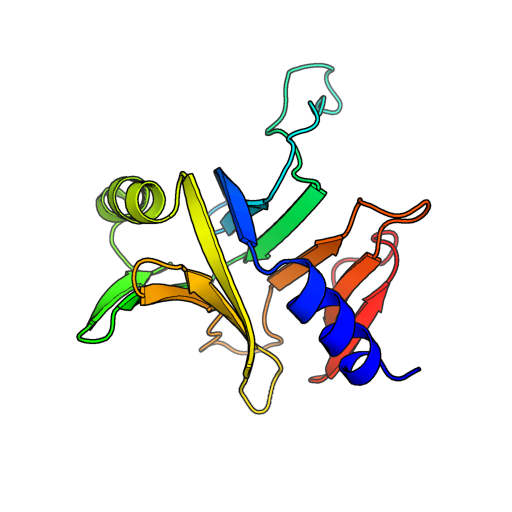111 SER A CA 1
ATOM 855 C C . SER A 1 111 ? -8.424 -9.080 -10.994 1.00 96.00 111 SER A C 1
ATOM 857 O O . SER A 1 111 ? -8.056 -9.638 -12.030 1.00 96.00 111 SER A O 1
ATOM 859 N N . GLY A 1 112 ? -7.965 -9.456 -9.796 1.00 97.19 112 GLY A N 1
ATOM 860 C CA . GLY A 1 112 ? -6.895 -10.429 -9.572 1.00 97.19 112 GLY A CA 1
ATOM 861 C C . GLY A 1 112 ? -5.480 -9.847 -9.668 1.00 97.19 112 GLY A C 1
ATOM 862 O O . GLY A 1 112 ? -4.515 -10.579 -9.444 1.00 97.19 112 GLY A O 1
ATOM 863 N N . ILE A 1 113 ? -5.342 -8.551 -9.971 1.00 98.25 113 ILE A N 1
ATOM 864 C CA . ILE A 1 113 ? -4.076 -7.820 -9.830 1.00 98.25 113 ILE A CA 1
ATOM 865 C C . ILE A 1 113 ? -3.706 -7.755 -8.348 1.00 98.25 113 ILE A C 1
ATOM 867 O O . ILE A 1 113 ? -4.575 -7.702 -7.474 1.00 98.25 113 ILE A O 1
ATOM 871 N N . ARG A 1 114 ? -2.408 -7.761 -8.054 1.00 98.50 114 ARG A N 1
ATOM 872 C CA . ARG A 1 114 ? -1.880 -7.670 -6.695 1.00 98.50 114 ARG A CA 1
ATOM 873 C C . ARG A 1 114 ? -0.843 -6.567 -6.611 1.00 98.50 114 ARG A C 1
ATOM 875 O O . ARG A 1 114 ? 0.025 -6.479 -7.474 1.00 98.50 114 ARG A O 1
ATOM 882 N N . PHE A 1 115 ? -0.911 -5.779 -5.548 1.00 98.75 115 PHE A N 1
ATOM 883 C CA . PHE A 1 115 ? 0.162 -4.895 -5.114 1.00 98.75 115 PHE A CA 1
ATOM 884 C C . PHE A 1 115 ? 0.787 -5.478 -3.847 1.00 98.75 115 PHE A C 1
ATOM 886 O O . PHE A 1 115 ? 0.064 -5.890 -2.939 1.00 98.75 115 PHE A O 1
ATOM 893 N N . LEU A 1 116 ? 2.115 -5.534 -3.783 1.00 98.50 116 LEU A N 1
ATOM 894 C CA . LEU A 1 116 ? 2.838 -6.096 -2.647 1.00 98.50 116 LEU A CA 1
ATOM 895 C C . LEU A 1 116 ? 4.032 -5.220 -2.288 1.00 98.50 116 LEU A C 1
ATOM 897 O O . LEU A 1 116 ? 4.728 -4.745 -3.189 1.00 98.50 116 LEU A O 1
ATOM 901 N N . SER A 1 117 ? 4.320 -5.102 -0.995 1.00 98.19 117 SER A N 1
ATOM 902 C CA . SER A 1 117 ? 5.681 -4.833 -0.534 1.00 98.19 117 SER A CA 1
ATOM 903 C C . SER A 1 117 ? 6.490 -6.138 -0.568 1.00 98.19 117 SER A C 1
ATOM 905 O O . SER A 1 117 ? 5.945 -7.227 -0.384 1.00 98.19 117 SER A O 1
ATOM 907 N N . PHE A 1 118 ? 7.773 -6.056 -0.901 1.00 95.56 118 PHE A N 1
ATOM 908 C CA . PHE A 1 118 ? 8.670 -7.203 -1.010 1.00 95.56 118 PHE A CA 1
ATOM 909 C C . PHE A 1 118 ? 10.133 -6.751 -0.906 1.00 95.56 118 PHE A C 1
ATOM 911 O O . PHE A 1 118 ? 10.831 -6.606 -1.913 1.00 95.56 118 PHE A O 1
ATOM 918 N N . SER A 1 119 ? 10.607 -6.507 0.314 1.00 93.12 119 SER A N 1
ATOM 919 C CA . SER A 1 119 ? 11.981 -6.087 0.570 1.00 93.12 119 SER A CA 1
ATOM 920 C C . SER A 1 119 ? 12.982 -7.191 0.230 1.00 93.12 119 SER A C 1
ATOM 922 O O . SER A 1 119 ? 12.897 -8.316 0.722 1.00 93.12 119 SER A O 1
ATOM 924 N N . THR A 1 120 ? 13.968 -6.856 -0.600 1.00 90.06 120 THR A N 1
ATOM 925 C CA . THR A 1 120 ? 15.107 -7.733 -0.930 1.00 90.06 120 THR A CA 1
ATOM 926 C C . THR A 1 120 ? 16.435 -7.161 -0.447 1.00 90.06 120 THR A C 1
ATOM 928 O O . THR A 1 120 ? 17.497 -7.595 -0.890 1.00 90.06 120 THR A O 1
ATOM 931 N N . THR A 1 121 ? 16.383 -6.149 0.413 1.00 89.88 121 THR A N 1
ATOM 932 C CA . THR A 1 121 ? 17.540 -5.414 0.924 1.00 89.88 121 THR A CA 1
ATOM 933 C C . THR A 1 121 ? 17.632 -5.537 2.437 1.00 89.88 121 THR A C 1
ATOM 935 O O . THR A 1 121 ? 16.642 -5.847 3.102 1.00 89.88 121 THR A O 1
ATOM 938 N N . ASP A 1 122 ? 18.814 -5.262 2.985 1.00 92.81 122 ASP A N 1
ATOM 939 C CA . ASP A 1 122 ? 19.041 -5.272 4.430 1.00 92.81 122 ASP A CA 1
ATOM 940 C C . ASP A 1 122 ? 18.099 -4.295 5.157 1.00 92.81 122 ASP A C 1
ATOM 942 O O . ASP A 1 122 ? 17.827 -3.195 4.672 1.00 92.81 122 ASP A O 1
ATOM 946 N N . GLY A 1 123 ? 17.620 -4.693 6.340 1.00 92.56 123 GLY A N 1
ATOM 947 C CA . GLY A 1 123 ? 16.745 -3.882 7.191 1.00 92.56 123 GLY A CA 1
ATOM 948 C C . GLY A 1 123 ? 15.369 -4.505 7.441 1.00 92.56 123 GLY A C 1
ATOM 949 O O . GLY A 1 123 ? 15.204 -5.724 7.423 1.00 92.56 123 GLY A O 1
ATOM 950 N N . GLN A 1 124 ? 14.388 -3.649 7.735 1.00 94.38 124 GLN A N 1
ATOM 951 C CA . GLN A 1 124 ? 12.982 -4.022 7.936 1.00 94.38 124 GLN A CA 1
ATOM 952 C C . GLN A 1 124 ? 12.162 -3.647 6.694 1.00 94.38 124 GLN A C 1
ATOM 954 O O . GLN A 1 124 ? 12.482 -2.626 6.079 1.00 94.38 124 GLN A O 1
ATOM 959 N N . PRO A 1 125 ? 11.091 -4.390 6.351 1.00 96.19 125 PRO A N 1
ATOM 960 C CA . PRO A 1 125 ? 10.109 -3.944 5.367 1.00 96.19 125 PRO A CA 1
ATOM 961 C C . PRO A 1 125 ? 9.657 -2.502 5.635 1.00 96.19 125 PRO A C 1
ATOM 963 O O . PRO A 1 125 ? 9.206 -2.180 6.734 1.00 96.19 125 PRO A O 1
ATOM 966 N N . GLN A 1 126 ? 9.805 -1.632 4.635 1.00 95.69 126 GLN A N 1
ATOM 967 C CA . GLN A 1 126 ? 9.511 -0.200 4.746 1.00 95.69 126 GLN A CA 1
ATOM 968 C C . GLN A 1 126 ? 8.144 0.106 4.138 1.00 95.69 126 GLN A C 1
ATOM 970 O O . GLN A 1 126 ? 8.029 0.649 3.036 1.00 95.69 126 GLN A O 1
ATOM 975 N N . TRP A 1 127 ? 7.103 -0.289 4.864 1.00 97.56 127 TRP A N 1
ATOM 976 C CA . TRP A 1 127 ? 5.723 0.040 4.542 1.00 97.56 127 TRP A CA 1
ATOM 977 C C . TRP A 1 127 ? 4.963 0.463 5.798 1.00 97.56 127 TRP A C 1
ATOM 979 O O . TRP A 1 127 ? 5.323 0.097 6.921 1.00 97.56 127 TRP A O 1
ATOM 989 N N . HIS A 1 128 ? 3.893 1.224 5.597 1.00 97.56 128 HIS A N 1
ATOM 990 C CA . HIS A 1 128 ? 2.930 1.543 6.639 1.00 97.56 128 HIS A CA 1
ATOM 991 C C . HIS A 1 128 ? 1.499 1.448 6.110 1.00 97.56 128 HIS A C 1
ATOM 993 O O . HIS A 1 128 ? 1.224 1.813 4.968 1.00 97.56 128 HIS A O 1
ATOM 999 N N . LEU A 1 129 ? 0.587 0.973 6.955 1.00 98.19 129 LEU A N 1
ATOM 1000 C CA . LEU A 1 129 ? -0.855 1.069 6.736 1.00 98.19 129 LEU A CA 1
ATOM 1001 C C . LEU A 1 129 ? -1.457 1.979 7.799 1.00 98.19 129 LEU A C 1
ATOM 1003 O O . LEU A 1 129 ? -1.213 1.764 8.984 1.00 98.19 129 LEU A O 1
ATOM 1007 N N . VAL A 1 130 ? -2.259 2.953 7.383 1.00 97.94 130 VAL A N 1
ATOM 1008 C CA . VAL A 1 130 ? -2.935 3.890 8.288 1.00 97.94 130 VAL A CA 1
ATOM 1009 C C . VAL A 1 130 ? -4.434 3.709 8.168 1.00 97.94 130 VAL A C 1
ATOM 1011 O O . VAL A 1 130 ? -4.956 3.817 7.064 1.00 97.94 130 VAL A O 1
ATOM 1014 N N . ASP A 1 131 ? -5.126 3.460 9.277 1.00 97.94 131 ASP A N 1
ATOM 1015 C CA . ASP A 1 131 ? -6.588 3.531 9.362 1.00 97.94 131 ASP A CA 1
ATOM 1016 C C . ASP A 1 131 ? -7.006 4.834 10.041 1.00 97.94 131 ASP A C 1
ATOM 1018 O O . ASP A 1 131 ? -6.665 5.063 11.202 1.00 97.94 131 ASP A O 1
ATOM 1022 N N . ARG A 1 132 ? -7.754 5.678 9.326 1.00 97.12 132 ARG A N 1
ATOM 1023 C CA . ARG A 1 132 ? -8.245 6.981 9.807 1.00 97.12 132 ARG A CA 1
ATOM 1024 C C . ARG A 1 132 ? -9.753 7.008 10.042 1.00 97.12 13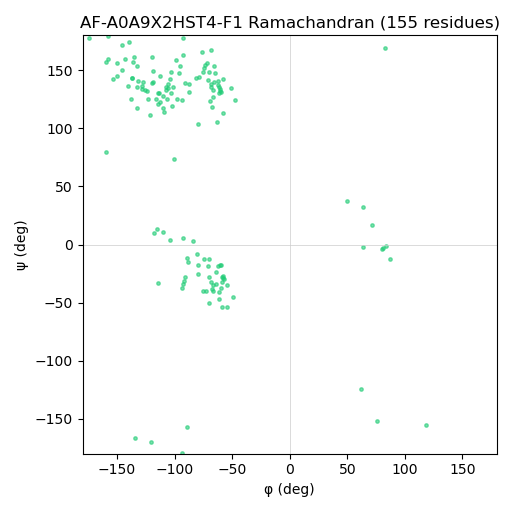2 ARG A C 1
ATOM 1026 O O . ARG A 1 132 ? -10.335 8.075 10.207 1.00 97.12 132 ARG A O 1
ATOM 1033 N N . ARG A 1 133 ? -10.421 5.852 10.018 1.00 96.38 133 ARG A N 1
ATOM 1034 C CA . ARG A 1 133 ? -11.886 5.772 10.166 1.00 96.38 133 ARG A CA 1
ATOM 1035 C C . ARG A 1 133 ? -12.357 5.879 11.618 1.00 96.38 133 ARG A C 1
ATOM 1037 O O . ARG A 1 133 ? -13.545 6.096 11.847 1.00 96.38 133 ARG A O 1
ATOM 1044 N N . GLY A 1 134 ? -11.459 5.675 12.583 1.00 92.31 134 GLY A N 1
ATOM 1045 C CA . GLY A 1 134 ? -11.740 5.788 14.016 1.00 92.31 134 GLY A CA 1
ATOM 1046 C C . GLY A 1 134 ? -11.441 7.175 14.590 1.00 92.31 134 GLY A C 1
ATOM 1047 O O . GLY A 1 134 ? -10.914 8.045 13.905 1.00 92.31 134 GLY A O 1
ATOM 1048 N N . ASP A 1 135 ? -11.728 7.355 15.883 1.00 90.56 135 ASP A N 1
ATOM 1049 C CA . ASP A 1 135 ? -11.410 8.594 16.619 1.00 90.56 135 ASP A CA 1
ATOM 1050 C C . ASP A 1 135 ? -9.895 8.852 16.729 1.00 90.56 135 ASP A C 1
ATOM 1052 O O . ASP A 1 135 ? -9.460 9.985 16.928 1.00 90.56 135 ASP A O 1
ATOM 1056 N N . GLN A 1 136 ? -9.092 7.789 16.631 1.00 91.75 136 GLN A N 1
ATOM 1057 C CA . GLN A 1 136 ? -7.635 7.834 16.606 1.00 91.75 136 GLN A CA 1
ATOM 1058 C C . GLN A 1 136 ? -7.125 7.063 15.395 1.00 91.75 136 GLN A C 1
ATOM 1060 O O . GLN A 1 136 ? -7.638 5.984 15.084 1.00 91.75 136 GLN A O 1
ATOM 1065 N N . GLU A 1 137 ? -6.096 7.606 14.748 1.00 94.56 137 GLU A N 1
ATOM 1066 C CA . GLU A 1 137 ? -5.418 6.913 13.661 1.00 94.56 137 GLU A CA 1
ATOM 1067 C C . GLU A 1 137 ? -4.706 5.663 14.181 1.00 94.56 137 G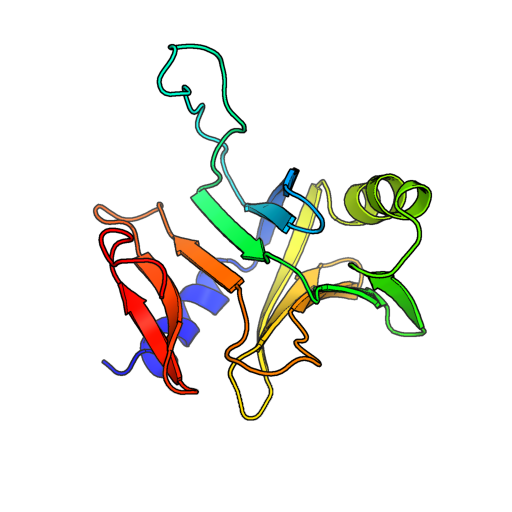LU A C 1
ATOM 1069 O O . GLU A 1 137 ? -4.084 5.678 15.245 1.00 94.56 137 GLU A O 1
ATOM 1074 N N . GLN A 1 138 ? -4.770 4.580 13.410 1.00 96.06 138 GLN A N 1
ATOM 1075 C CA . GLN A 1 138 ? -4.035 3.353 13.700 1.00 96.06 138 GLN A CA 1
ATOM 1076 C C . GLN A 1 138 ? -2.991 3.106 12.625 1.00 96.06 138 GLN A C 1
ATOM 1078 O O . GLN A 1 138 ? -3.326 2.948 11.454 1.00 96.06 138 GLN A O 1
ATOM 1083 N N . TRP A 1 139 ? -1.731 3.033 13.040 1.00 97.12 139 TRP A N 1
ATOM 1084 C CA . TRP A 1 139 ? -0.587 2.860 12.156 1.00 97.12 139 TRP A CA 1
ATOM 1085 C C . TRP A 1 139 ? 0.004 1.466 12.317 1.00 97.12 139 TRP A C 1
ATOM 1087 O O . TRP A 1 139 ? 0.575 1.152 13.359 1.00 97.12 139 TRP A O 1
ATOM 1097 N N . PHE A 1 140 ? -0.083 0.643 11.278 1.00 97.62 140 PHE A N 1
ATOM 1098 C CA . PHE A 1 140 ? 0.604 -0.640 11.202 1.00 97.62 140 PHE A CA 1
ATOM 1099 C C . PHE A 1 140 ? 1.942 -0.463 10.490 1.00 97.62 140 PHE A C 1
ATOM 1101 O O . PHE A 1 140 ? 1.980 0.017 9.360 1.00 97.62 140 PHE A O 1
ATOM 1108 N N . THR A 1 141 ? 3.030 -0.867 11.141 1.00 97.00 141 THR A N 1
ATOM 1109 C CA . THR A 1 141 ? 4.403 -0.805 10.605 1.00 97.00 141 THR A CA 1
ATOM 1110 C C . THR A 1 141 ? 5.183 -2.063 10.980 1.00 97.00 141 THR A C 1
ATOM 1112 O O . THR A 1 141 ? 4.688 -2.897 11.744 1.00 97.00 141 THR A O 1
ATOM 1115 N N . VAL A 1 142 ? 6.407 -2.224 10.470 1.00 96.12 142 VAL A N 1
ATOM 1116 C CA . VAL A 1 142 ? 7.297 -3.329 10.860 1.00 96.12 142 VAL A CA 1
ATOM 1117 C C . VAL A 1 142 ? 8.472 -2.815 11.679 1.00 96.12 142 VAL A C 1
ATOM 1119 O O . VAL A 1 142 ? 9.184 -1.905 11.264 1.00 96.12 142 VAL A O 1
ATOM 1122 N N . ARG A 1 143 ? 8.697 -3.425 12.846 1.00 93.50 143 ARG A N 1
ATOM 1123 C CA . ARG A 1 143 ? 9.813 -3.123 13.750 1.00 93.50 143 ARG A CA 1
ATOM 1124 C C . ARG A 1 143 ? 10.362 -4.400 14.350 1.00 93.50 143 ARG A C 1
ATOM 1126 O O . ARG A 1 143 ? 9.597 -5.274 14.750 1.00 93.50 143 ARG A O 1
ATOM 1133 N N . GLU A 1 144 ? 11.687 -4.511 14.407 1.00 93.56 144 GLU A N 1
ATOM 1134 C CA . GLU A 1 144 ? 12.372 -5.673 14.996 1.00 93.56 144 GLU A CA 1
ATOM 1135 C C . GLU A 1 144 ? 11.843 -7.024 14.460 1.00 93.56 144 GLU A C 1
ATOM 1137 O O . GLU A 1 144 ? 11.689 -8.004 15.191 1.00 93.56 144 GLU A O 1
ATOM 1142 N N . GLY A 1 145 ? 11.514 -7.066 13.165 1.00 94.00 145 GLY A N 1
ATOM 1143 C CA . GLY A 1 145 ? 10.971 -8.232 12.470 1.00 94.00 145 GLY A CA 1
ATOM 1144 C C . GLY A 1 145 ? 9.529 -8.592 12.820 1.00 94.00 145 GLY A C 1
ATOM 1145 O O . GLY A 1 145 ? 9.096 -9.713 12.555 1.00 94.00 145 GLY A O 1
ATOM 1146 N N . ARG A 1 146 ? 8.774 -7.678 13.434 1.00 96.31 146 ARG A N 1
ATOM 1147 C CA . ARG A 1 146 ? 7.395 -7.902 13.875 1.00 96.31 146 ARG A CA 1
ATOM 1148 C C . ARG A 1 146 ? 6.490 -6.756 13.463 1.00 96.31 146 ARG A C 1
ATOM 1150 O O . ARG A 1 146 ? 6.921 -5.618 13.322 1.00 96.31 146 ARG A O 1
ATOM 1157 N N . LEU A 1 147 ? 5.208 -7.073 13.320 1.00 97.44 147 LEU A N 1
ATOM 1158 C CA . LEU A 1 147 ? 4.181 -6.060 13.137 1.00 97.44 147 LEU A CA 1
ATOM 1159 C C . LEU A 1 147 ? 4.056 -5.228 14.418 1.00 97.44 147 LEU A C 1
ATOM 1161 O O . LEU A 1 147 ? 3.954 -5.787 15.513 1.00 97.44 147 LEU A O 1
ATOM 1165 N N . HIS A 1 148 ? 4.020 -3.914 14.260 1.00 96.62 148 HIS A N 1
ATOM 1166 C CA . HIS A 1 148 ? 3.827 -2.920 15.308 1.00 96.62 148 HIS A CA 1
ATOM 1167 C C . HIS A 1 148 ? 2.550 -2.122 15.036 1.00 96.62 148 HIS A C 1
ATOM 1169 O O . HIS A 1 148 ? 2.183 -1.941 13.876 1.00 96.62 148 HIS A O 1
ATOM 1175 N N . ILE A 1 149 ? 1.881 -1.658 16.097 1.00 95.75 149 ILE A N 1
ATOM 1176 C CA . ILE A 1 149 ? 0.736 -0.740 16.006 1.00 95.75 149 ILE A CA 1
ATOM 1177 C C . ILE A 1 149 ? 1.053 0.507 16.818 1.00 95.75 149 ILE A C 1
ATOM 1179 O O . ILE A 1 149 ? 1.336 0.395 18.011 1.00 95.75 149 ILE A O 1
ATOM 1183 N N . GLY A 1 150 ? 0.964 1.664 16.174 1.00 93.81 150 GLY A N 1
ATOM 1184 C CA . GLY A 1 150 ? 1.134 2.976 16.789 1.00 93.81 150 GLY A CA 1
ATOM 1185 C C . GLY A 1 150 ? 0.050 3.959 16.351 1.00 93.81 150 GLY A C 1
ATOM 1186 O O . GLY A 1 150 ? -0.955 3.574 15.752 1.00 93.81 150 GLY A O 1
ATOM 1187 N N . ASP A 1 151 ? 0.288 5.233 16.639 1.00 90.81 151 ASP A N 1
ATOM 1188 C CA . ASP A 1 151 ? -0.593 6.374 16.351 1.00 90.81 151 ASP A CA 1
ATOM 1189 C C . ASP A 1 151 ? 0.048 7.397 15.390 1.00 90.81 151 ASP A C 1
ATOM 1191 O O . ASP A 1 151 ? -0.452 8.506 15.228 1.00 90.81 151 ASP A O 1
ATOM 1195 N N . GLY A 1 152 ? 1.188 7.044 14.782 1.00 81.75 152 GLY A N 1
ATOM 1196 C CA . GLY A 1 152 ? 1.924 7.909 13.856 1.00 81.75 152 GLY A CA 1
ATOM 1197 C C . GLY A 1 152 ? 2.814 8.960 14.527 1.00 81.75 152 GLY A C 1
ATOM 1198 O O . GLY A 1 152 ? 3.541 9.665 13.831 1.00 81.75 152 GLY A O 1
ATOM 1199 N N . SER A 1 153 ? 2.822 9.057 15.862 1.00 82.00 153 SER A N 1
ATOM 1200 C CA . SER A 1 153 ? 3.691 9.994 16.599 1.00 82.00 153 SER A CA 1
ATOM 1201 C C . SER A 1 153 ? 5.133 9.500 16.773 1.00 82.00 153 SER A C 1
ATOM 1203 O O . SER A 1 153 ? 6.009 10.221 17.256 1.00 82.00 153 SER A O 1
ATOM 1205 N N . GLU A 1 154 ? 5.383 8.251 16.400 1.00 71.25 154 GLU A N 1
ATOM 1206 C CA . GLU A 1 154 ? 6.626 7.554 16.682 1.00 71.25 154 GLU A CA 1
ATOM 1207 C C . GLU A 1 154 ? 7.719 7.931 15.663 1.00 71.25 154 GLU A C 1
ATOM 1209 O O . GLU A 1 154 ? 7.426 8.089 14.476 1.00 71.25 154 GLU A O 1
ATOM 1214 N N . PRO A 1 155 ? 8.993 8.046 16.082 1.00 56.03 155 PRO A N 1
ATOM 1215 C CA . PRO A 1 155 ? 10.075 8.360 15.158 1.00 56.03 155 PRO A CA 1
ATOM 1216 C C . PRO A 1 155 ? 10.215 7.270 14.086 1.00 56.03 155 PRO A C 1
ATOM 1218 O O . PRO A 1 155 ? 10.318 6.083 14.408 1.00 56.03 155 PRO A O 1
ATOM 1221 N N . THR A 1 156 ? 10.276 7.673 12.815 1.00 53.94 156 THR A N 1
ATOM 1222 C CA . THR A 1 156 ? 10.778 6.827 11.723 1.00 53.94 156 THR A CA 1
ATOM 1223 C C . THR A 1 156 ? 12.205 6.409 12.073 1.00 53.94 156 THR A C 1
ATOM 1225 O O . THR A 1 156 ? 13.077 7.272 12.195 1.00 53.94 156 THR A O 1
ATOM 1228 N N . THR A 1 157 ? 12.404 5.115 12.326 1.00 45.09 157 THR A N 1
ATOM 1229 C CA . THR A 1 157 ? 13.695 4.513 12.702 1.00 45.09 157 THR A CA 1
ATOM 1230 C C . THR A 1 157 ? 14.366 3.885 11.500 1.00 45.09 157 THR A C 1
ATOM 1232 O O . THR A 1 157 ? 13.632 3.331 10.653 1.00 45.09 157 THR A O 1
#

Solvent-accessible surface area (backbone atoms only — not comparable to full-atom values): 8715 Å² total; per-residue (Å²): 133,55,48,67,68,56,42,53,62,52,33,60,69,47,47,66,34,34,27,66,45,75,52,73,55,72,88,51,14,36,37,42,17,23,44,64,74,42,90,35,66,40,97,88,68,46,83,47,77,58,44,28,37,30,33,42,39,32,54,45,40,34,37,35,29,47,96,88,45,81,78,42,39,51,86,46,66,72,87,51,48,62,70,51,50,58,71,47,54,70,35,30,31,61,39,49,47,76,45,76,86,53,60,29,48,37,39,32,30,71,88,56,41,31,44,32,49,56,69,88,64,93,82,66,51,55,43,38,40,39,39,53,81,55,100,59,51,41,28,39,35,47,52,98,63,34,64,38,72,48,67,75,84,66,81,90,125

Secondary structure (DSSP, 8-state):
--HHHHHHHHHHHTTT-BEEEEEE-STT-EEEEEEEEE--B-TTSSB-PPEEEEEEEE-S-EEEE-SS-EEEETTS-GGGHHHHHHTTTT-BEEEEEEETTTTEEEEEETTS-EEEE---SSSS--EEEEE-SSSS-EEEEEETTEEEEE-S-S---

Radius of gyration: 14.94 Å; Cα contacts (8 Å, |Δi|>4): 336; chains: 1; bounding box: 34×41×40 Å

Organism: NCBI:txid2949092